Protein AF-A0A2S9FYC3-F1 (afdb_monomer_lite)

pLDDT: mean 93.36, std 7.09, range [70.56, 98.62]

Foldseek 3Di:
DQDDVQAGHPDDPVVDPPVDDDDFAGFLQVLLVVLVVCVVVVVPVSSVVSVVLSQVLQDPVRFAARGAHNPPSDGDDDPRDPSND

Radius of gyration: 12.9 Å; chains: 1; bounding box: 36×31×28 Å

Sequence (85 aa):
ELTEEGLVLRYRVQETDDGLSGEEGTFTICSFWLVSALVEIGGIHRARHLCERLLSFASPLHLYAEEIEPSTGRHLGNFPQAFTH

Secondary structure (DSSP, 8-state):
--EETTEEPSS-TTT---S--S---EEHHHHHHHHHHHHHTT-HHHHHHHHHHHHHT--TTS---SEE-TTT--EESSSS-GGG-

Structure (mmCIF, N/CA/C/O backbone):
data_AF-A0A2S9FYC3-F1
#
_entry.id   AF-A0A2S9FYC3-F1
#
loop_
_atom_site.group_PDB
_atom_site.id
_atom_site.type_symbol
_atom_site.label_atom_id
_atom_site.label_alt_id
_atom_site.label_comp_id
_atom_site.label_asym_id
_atom_site.label_entity_id
_atom_site.label_seq_id
_atom_site.pdbx_PDB_ins_code
_atom_site.Cartn_x
_atom_site.Cartn_y
_atom_site.Cartn_z
_atom_site.occupancy
_atom_site.B_iso_or_equiv
_atom_site.auth_seq_id
_atom_site.auth_comp_id
_atom_site.auth_asym_id
_atom_site.auth_atom_id
_atom_site.pdbx_PDB_model_num
ATOM 1 N N . GLU A 1 1 ? -1.552 15.288 6.312 1.00 74.50 1 GLU A N 1
ATOM 2 C CA . GLU A 1 1 ? -2.011 13.879 6.373 1.00 74.50 1 GLU A CA 1
ATOM 3 C C . GLU A 1 1 ? -0.994 12.984 5.658 1.00 74.50 1 GLU A C 1
ATOM 5 O O . GLU A 1 1 ? -0.508 13.413 4.628 1.00 74.50 1 GLU A O 1
ATOM 10 N N . LEU A 1 2 ? -0.580 11.823 6.178 1.00 90.06 2 LEU A N 1
ATOM 11 C CA . LEU A 1 2 ? 0.426 10.948 5.523 1.00 90.06 2 LEU A CA 1
ATOM 12 C C . LEU A 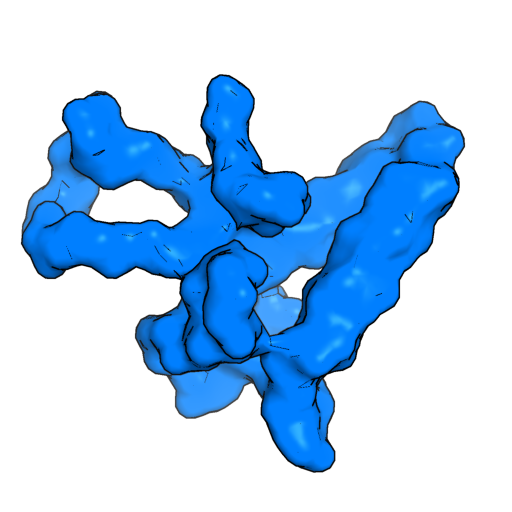1 2 ? -0.223 9.958 4.543 1.00 90.06 2 LEU A C 1
ATOM 14 O O . LEU A 1 2 ? 0.045 8.759 4.555 1.00 90.06 2 LEU A O 1
ATOM 18 N N . THR A 1 3 ? -1.134 10.468 3.724 1.00 92.00 3 THR A N 1
ATOM 19 C CA . THR A 1 3 ? -1.865 9.680 2.741 1.00 92.00 3 THR A CA 1
ATOM 20 C C . THR A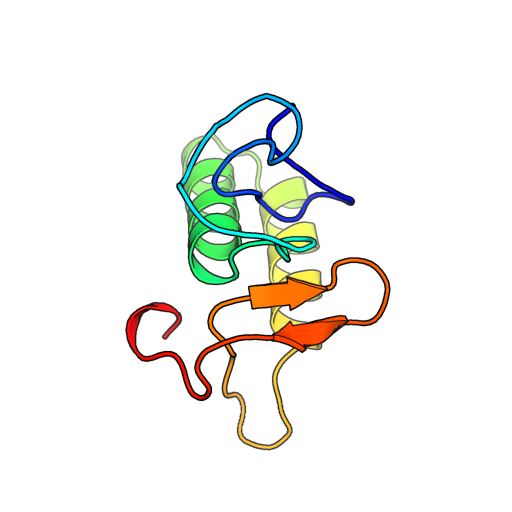 1 3 ? -1.964 10.434 1.425 1.00 92.00 3 THR A C 1
ATOM 22 O O . THR A 1 3 ? -2.053 11.664 1.406 1.00 92.00 3 THR A O 1
ATOM 25 N N . GLU A 1 4 ? -1.977 9.681 0.333 1.00 91.81 4 GLU A N 1
ATOM 26 C CA . GLU A 1 4 ? -2.256 10.165 -1.012 1.00 91.81 4 GLU A CA 1
ATOM 27 C C . GLU A 1 4 ? -3.329 9.275 -1.631 1.00 91.81 4 GLU A C 1
ATOM 29 O O . GLU A 1 4 ? -3.219 8.051 -1.653 1.00 91.81 4 GLU A O 1
ATOM 34 N N . GLU A 1 5 ? -4.447 9.894 -2.008 1.00 91.44 5 GLU A N 1
ATOM 35 C CA . GLU A 1 5 ? -5.680 9.196 -2.383 1.00 91.44 5 GLU A CA 1
ATOM 36 C C . GLU A 1 5 ? -6.118 8.101 -1.383 1.00 91.44 5 GLU A C 1
ATOM 38 O O . GLU A 1 5 ? -6.806 7.153 -1.744 1.00 91.44 5 GLU A O 1
ATOM 43 N N . GLY A 1 6 ? -5.752 8.217 -0.105 1.00 91.94 6 GLY A N 1
ATOM 44 C CA . GLY A 1 6 ? -6.087 7.238 0.935 1.00 91.94 6 GLY A CA 1
ATOM 45 C C . GLY A 1 6 ? -5.113 6.061 1.073 1.00 91.94 6 GLY A C 1
ATOM 46 O O . GLY A 1 6 ? -5.266 5.282 2.012 1.00 91.94 6 GLY A O 1
ATOM 47 N N . LEU A 1 7 ? -4.105 5.954 0.206 1.00 96.00 7 LEU A N 1
ATOM 48 C CA . LEU A 1 7 ? -2.956 5.062 0.378 1.00 96.00 7 LEU A CA 1
ATOM 49 C C . LEU A 1 7 ? -1.870 5.764 1.203 1.00 96.00 7 LEU A C 1
ATOM 51 O O . LEU A 1 7 ? -1.807 6.990 1.231 1.00 96.00 7 LEU A O 1
ATOM 55 N N . VAL A 1 8 ? -1.048 5.006 1.924 1.00 96.75 8 VAL A N 1
ATOM 56 C CA . VAL A 1 8 ? -0.147 5.544 2.954 1.00 96.75 8 VAL A CA 1
ATOM 57 C C . VAL A 1 8 ? 1.235 5.842 2.385 1.00 96.75 8 VAL A C 1
ATOM 59 O O . VAL A 1 8 ? 1.878 4.969 1.807 1.00 96.75 8 VAL A O 1
ATOM 62 N N . LEU A 1 9 ? 1.717 7.063 2.612 1.00 94.00 9 LEU A N 1
ATOM 63 C CA . LEU A 1 9 ? 3.106 7.449 2.364 1.00 94.00 9 LEU A CA 1
ATOM 64 C C . LEU A 1 9 ? 3.965 7.089 3.579 1.00 94.00 9 LEU A C 1
ATOM 66 O O . LEU A 1 9 ? 3.502 7.182 4.719 1.00 94.00 9 LEU A O 1
ATOM 70 N N . ARG A 1 10 ? 5.232 6.732 3.358 1.00 91.44 10 ARG A N 1
ATOM 71 C CA . ARG A 1 10 ? 6.182 6.517 4.459 1.00 91.44 10 ARG A CA 1
ATOM 72 C C . ARG A 1 10 ? 6.582 7.844 5.109 1.00 91.44 10 ARG A C 1
ATOM 74 O O . ARG A 1 10 ? 6.591 7.957 6.333 1.00 91.44 10 ARG A O 1
ATOM 81 N N . TYR A 1 11 ? 6.843 8.853 4.286 1.00 89.38 11 TYR A N 1
ATOM 82 C CA . TYR A 1 11 ? 7.052 10.246 4.673 1.00 89.38 11 TYR A CA 1
ATOM 83 C C . TYR A 1 11 ? 6.678 11.171 3.511 1.00 89.38 11 TYR A C 1
ATOM 85 O O . TYR A 1 11 ? 6.329 10.727 2.421 1.00 89.38 11 TYR A O 1
ATOM 93 N N . ARG A 1 12 ? 6.7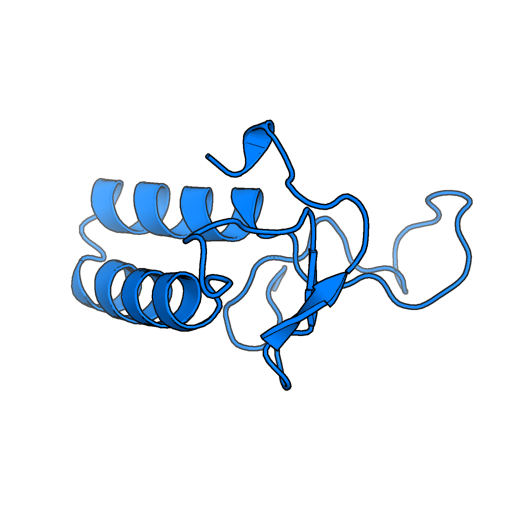13 12.485 3.750 1.00 86.81 12 ARG A N 1
ATOM 94 C CA . ARG A 1 12 ? 6.597 13.478 2.679 1.00 86.81 12 ARG A CA 1
ATOM 95 C C . ARG A 1 12 ? 7.986 13.764 2.139 1.00 86.81 12 ARG A C 1
ATOM 97 O O . ARG A 1 12 ? 8.793 14.361 2.849 1.00 86.81 12 ARG A O 1
ATOM 104 N N . VAL A 1 13 ? 8.235 13.376 0.891 1.00 82.44 13 VAL A N 1
ATOM 105 C CA . VAL A 1 13 ? 9.523 13.579 0.206 1.00 82.44 13 VAL A CA 1
ATOM 106 C C . VAL A 1 13 ? 9.921 15.061 0.190 1.00 82.44 13 VAL A C 1
ATOM 108 O O . VAL A 1 13 ? 11.084 15.396 0.359 1.00 82.44 13 VAL A O 1
ATOM 111 N N . GLN A 1 14 ? 8.957 15.986 0.082 1.00 81.62 14 GLN A N 1
ATOM 112 C CA . GLN A 1 14 ? 9.248 17.428 0.106 1.00 81.62 14 GLN A CA 1
ATOM 113 C C . GLN A 1 14 ? 9.651 17.961 1.493 1.00 81.62 14 GLN A C 1
ATOM 115 O O . GLN A 1 14 ? 10.144 19.082 1.596 1.00 81.62 14 GLN A O 1
ATOM 120 N N . GLU A 1 15 ? 9.408 17.196 2.559 1.00 84.62 15 GLU A N 1
ATOM 121 C CA . GLU A 1 15 ? 9.632 17.605 3.952 1.00 84.62 15 GLU A CA 1
ATOM 122 C C . GLU A 1 15 ? 10.713 16.761 4.649 1.00 84.62 15 GLU A C 1
ATOM 124 O O . GLU A 1 15 ? 11.071 17.052 5.789 1.00 84.62 15 GLU A O 1
ATOM 129 N N . THR A 1 16 ? 11.232 15.721 3.985 1.00 82.75 16 THR A N 1
ATOM 130 C CA . THR A 1 16 ? 12.164 14.746 4.566 1.00 82.75 16 THR A CA 1
ATOM 131 C C . THR A 1 16 ? 13.351 14.541 3.636 1.00 82.75 16 THR A C 1
ATOM 133 O O . THR A 1 16 ? 13.166 14.165 2.486 1.00 82.75 16 THR A O 1
ATOM 136 N N . ASP A 1 17 ? 14.562 14.760 4.147 1.00 84.00 17 ASP A N 1
ATOM 137 C CA . ASP A 1 17 ? 15.796 14.378 3.460 1.00 84.00 17 ASP A CA 1
ATOM 138 C C . ASP A 1 17 ? 16.132 12.926 3.822 1.00 84.00 17 ASP A C 1
ATOM 140 O O . ASP A 1 17 ? 16.587 12.628 4.929 1.00 84.00 17 ASP A O 1
ATOM 144 N N . ASP A 1 18 ? 15.828 12.017 2.902 1.00 80.50 18 ASP A N 1
ATOM 145 C CA . ASP A 1 18 ? 16.085 10.579 2.996 1.00 80.50 18 ASP A CA 1
ATOM 146 C C . ASP A 1 18 ? 17.349 10.151 2.224 1.00 80.50 18 ASP A C 1
ATOM 148 O O . ASP A 1 18 ? 17.692 8.965 2.194 1.00 80.50 18 ASP A O 1
ATOM 152 N N . GLY A 1 19 ? 18.057 11.106 1.608 1.00 82.44 19 GLY A N 1
ATOM 153 C CA . GLY A 1 19 ? 19.214 10.855 0.753 1.00 82.44 19 GLY A CA 1
ATOM 154 C C . GLY A 1 19 ? 18.887 10.234 -0.612 1.00 82.44 19 GLY A C 1
ATOM 155 O O . GLY A 1 19 ? 19.814 9.817 -1.312 1.00 82.44 19 GLY A O 1
ATOM 156 N N . LEU A 1 20 ? 17.612 10.162 -1.003 1.00 78.44 20 LEU A N 1
ATOM 157 C CA . LEU A 1 20 ? 17.157 9.672 -2.303 1.00 78.44 20 LEU A CA 1
ATOM 158 C C . LEU A 1 20 ? 16.622 10.824 -3.166 1.00 78.44 20 LEU A C 1
ATOM 160 O O . LEU A 1 20 ? 16.272 11.903 -2.697 1.00 78.44 20 LEU A O 1
ATOM 164 N N . SER A 1 21 ? 16.599 10.605 -4.480 1.00 71.56 21 SER A N 1
ATOM 165 C CA . SER A 1 21 ? 16.108 11.578 -5.459 1.00 71.56 21 SER A CA 1
ATOM 166 C C . SER A 1 21 ? 15.012 10.953 -6.310 1.00 71.56 21 SER A C 1
ATOM 168 O O . SER A 1 21 ? 15.229 9.879 -6.871 1.00 71.56 21 SER A O 1
ATOM 170 N N . GLY A 1 22 ? 13.885 11.642 -6.468 1.00 70.56 22 GLY A N 1
ATOM 171 C CA . GLY A 1 22 ? 12.739 11.159 -7.236 1.00 70.56 22 GLY A CA 1
ATOM 172 C C . GLY A 1 22 ? 11.423 11.400 -6.504 1.00 70.56 22 GLY A C 1
ATOM 173 O O . GLY A 1 22 ? 11.396 12.039 -5.455 1.00 70.56 22 GLY A O 1
ATOM 174 N N . GLU A 1 23 ? 10.338 10.898 -7.082 1.00 71.25 23 GLU A N 1
ATOM 175 C CA . GLU A 1 23 ? 9.043 10.800 -6.408 1.00 71.25 23 GLU A CA 1
ATOM 176 C C . GLU A 1 23 ? 8.924 9.395 -5.797 1.00 71.25 23 GLU A C 1
ATOM 178 O O . GLU A 1 23 ? 9.288 8.413 -6.446 1.00 71.25 23 GLU A O 1
ATOM 183 N N . GLU A 1 24 ? 8.460 9.304 -4.550 1.00 77.94 24 GLU A N 1
ATOM 184 C CA . GLU A 1 24 ? 8.181 8.036 -3.859 1.00 77.94 24 GLU A CA 1
ATOM 185 C C . GLU A 1 24 ? 6.703 7.681 -4.068 1.00 77.94 24 GLU A C 1
ATOM 187 O O . GLU A 1 24 ? 5.833 8.556 -4.017 1.00 77.94 24 GLU A O 1
ATOM 192 N N . GLY A 1 25 ? 6.408 6.407 -4.320 1.00 84.06 25 GLY A N 1
ATOM 193 C CA . GLY A 1 25 ? 5.042 5.908 -4.341 1.00 84.06 25 GLY A CA 1
ATOM 194 C C . GLY A 1 25 ? 4.463 5.756 -2.933 1.00 84.06 25 GLY A C 1
ATOM 195 O O . GLY A 1 25 ? 5.100 6.000 -1.908 1.00 84.06 25 GLY A O 1
ATOM 196 N N . THR A 1 26 ? 3.219 5.293 -2.860 1.00 94.94 26 THR A N 1
ATOM 197 C CA . THR A 1 26 ? 2.631 4.904 -1.571 1.00 94.94 26 THR A CA 1
ATOM 198 C C . THR A 1 26 ? 3.111 3.514 -1.177 1.00 94.94 26 THR A C 1
ATOM 200 O O . THR A 1 26 ? 3.224 2.632 -2.024 1.00 94.94 26 THR A O 1
ATOM 203 N N . PHE A 1 27 ? 3.376 3.289 0.109 1.00 96.31 27 PHE A N 1
ATOM 204 C CA . PHE A 1 27 ? 3.877 2.009 0.607 1.00 96.31 27 PHE A CA 1
ATOM 205 C C . PHE A 1 27 ? 2.728 1.017 0.799 1.00 96.31 27 PHE A C 1
ATOM 207 O O . PHE A 1 27 ? 1.819 1.225 1.619 1.00 96.31 27 PHE A O 1
ATOM 214 N N . THR A 1 28 ? 2.783 -0.099 0.071 1.00 97.50 28 THR A N 1
ATOM 215 C CA . THR A 1 28 ? 1.682 -1.070 0.022 1.00 97.50 28 THR A CA 1
ATOM 216 C C . THR A 1 28 ? 1.423 -1.697 1.392 1.00 97.50 28 THR A C 1
ATOM 218 O O . THR A 1 28 ? 0.282 -1.739 1.854 1.00 97.50 28 THR A O 1
ATOM 221 N N . ILE A 1 29 ? 2.482 -2.108 2.100 1.00 97.75 29 ILE A N 1
ATOM 222 C CA . ILE A 1 29 ? 2.372 -2.694 3.444 1.00 97.75 29 ILE A CA 1
ATOM 223 C C . ILE A 1 29 ? 1.774 -1.718 4.465 1.00 97.75 29 ILE A C 1
ATOM 225 O O . ILE A 1 29 ? 0.874 -2.083 5.219 1.00 97.75 29 ILE A O 1
ATOM 229 N N . CYS A 1 30 ? 2.208 -0.455 4.453 1.00 97.75 30 CYS A N 1
ATOM 230 C CA . CYS A 1 30 ? 1.697 0.573 5.357 1.00 97.75 30 CYS A CA 1
ATOM 231 C C . CYS A 1 30 ? 0.199 0.813 5.131 1.00 97.75 30 CYS A C 1
ATOM 233 O O . CYS A 1 30 ? -0.556 1.035 6.078 1.00 97.75 30 CYS A O 1
ATOM 235 N N . SER A 1 31 ? -0.244 0.711 3.879 1.00 98.12 31 SER A N 1
ATOM 236 C CA . SER A 1 31 ? -1.652 0.827 3.513 1.00 98.12 31 SER A CA 1
ATOM 237 C C . SER A 1 31 ? -2.481 -0.362 4.020 1.00 98.12 31 SER A C 1
ATOM 239 O O . SER A 1 31 ? -3.569 -0.155 4.560 1.00 98.12 31 SER A O 1
ATOM 241 N N . PHE A 1 32 ? -1.962 -1.595 3.951 1.00 98.25 32 PHE A N 1
ATOM 242 C CA . PHE A 1 32 ? -2.606 -2.753 4.587 1.00 98.25 32 PHE A CA 1
ATOM 243 C C . PHE A 1 32 ? -2.630 -2.645 6.118 1.00 98.25 32 PHE A C 1
ATOM 245 O O . PHE A 1 32 ? -3.636 -2.973 6.745 1.00 98.25 32 PHE A O 1
ATOM 252 N N . TRP A 1 33 ? -1.579 -2.116 6.746 1.00 98.00 33 TRP A N 1
ATOM 253 C CA . TRP A 1 33 ? -1.602 -1.843 8.185 1.00 98.00 33 TRP A CA 1
ATOM 254 C C . TRP A 1 33 ? -2.643 -0.792 8.570 1.00 98.00 33 TRP A C 1
ATOM 256 O O . TRP A 1 33 ? -3.286 -0.936 9.610 1.00 98.00 33 TRP A O 1
ATOM 266 N N . LEU A 1 34 ? -2.878 0.223 7.731 1.00 98.00 34 LEU A N 1
ATOM 267 C CA . LEU A 1 34 ? -3.969 1.174 7.944 1.00 98.00 34 LEU A CA 1
ATOM 268 C C . LEU A 1 34 ? -5.341 0.490 7.874 1.00 98.00 34 LEU A C 1
ATOM 270 O O . LEU A 1 34 ? -6.212 0.821 8.677 1.00 98.00 34 LEU A O 1
ATOM 274 N N . VAL A 1 35 ? -5.538 -0.486 6.979 1.00 98.50 35 VAL A N 1
ATOM 275 C CA . VAL A 1 35 ? -6.757 -1.317 6.978 1.00 98.50 35 VAL A CA 1
ATOM 276 C C . VAL A 1 35 ? -6.930 -2.001 8.332 1.00 98.50 35 VAL A C 1
ATOM 278 O O . VAL A 1 35 ? -7.991 -1.852 8.939 1.00 98.50 35 VAL A O 1
ATOM 281 N N . SER A 1 36 ? -5.900 -2.687 8.835 1.00 98.44 36 SER A N 1
ATOM 282 C CA . SER A 1 36 ? -5.952 -3.353 10.144 1.00 98.44 36 SER A CA 1
ATOM 283 C C . SER A 1 36 ? -6.263 -2.365 11.268 1.00 98.44 36 SER A C 1
ATOM 285 O O . SER A 1 36 ? -7.191 -2.585 12.039 1.00 98.44 36 SER A O 1
ATOM 287 N N . ALA A 1 37 ? -5.571 -1.224 11.315 1.00 98.31 37 ALA A N 1
ATOM 288 C CA . ALA A 1 37 ? -5.809 -0.194 12.322 1.00 98.31 37 ALA A CA 1
ATOM 289 C C . ALA A 1 37 ? -7.245 0.356 12.273 1.00 98.31 37 ALA A C 1
ATOM 291 O O . ALA A 1 37 ? -7.867 0.555 13.315 1.00 98.31 37 ALA A O 1
ATOM 292 N N . LEU A 1 38 ? -7.800 0.572 11.074 1.00 98.44 38 LEU A N 1
ATOM 293 C CA . LEU A 1 38 ? -9.189 0.996 10.902 1.00 98.44 38 LEU A CA 1
ATOM 294 C C . LEU A 1 38 ? -10.173 -0.066 11.406 1.00 98.44 38 LEU A C 1
ATOM 296 O O . LEU A 1 38 ? -11.187 0.305 11.996 1.00 98.44 38 LEU A O 1
ATOM 300 N N . VAL A 1 39 ? -9.896 -1.357 11.194 1.00 98.62 39 VAL A N 1
ATOM 301 C CA . VAL A 1 39 ? -10.722 -2.446 11.741 1.00 98.62 39 VAL A CA 1
ATOM 302 C C . VAL A 1 39 ? -10.710 -2.418 13.267 1.00 98.62 39 VAL A C 1
ATOM 304 O O . VAL A 1 39 ? -11.783 -2.418 13.870 1.00 98.62 39 VAL A O 1
ATOM 307 N N . GLU A 1 40 ? -9.529 -2.319 13.877 1.00 98.62 40 GLU A N 1
ATOM 308 C CA . GLU A 1 40 ? -9.355 -2.331 15.337 1.00 98.62 40 GLU A CA 1
ATOM 309 C C . GLU A 1 40 ? -10.104 -1.188 16.039 1.00 98.62 40 GLU A C 1
ATOM 311 O O . GLU A 1 40 ? -10.672 -1.374 17.113 1.00 98.62 40 GLU A O 1
ATOM 316 N N . ILE A 1 41 ? -10.182 -0.006 15.418 1.00 98.44 41 ILE A N 1
ATOM 317 C CA . ILE A 1 41 ? -10.918 1.141 15.980 1.00 98.44 41 ILE A CA 1
ATOM 318 C C . ILE A 1 41 ? -12.412 1.162 15.604 1.00 98.44 41 ILE A C 1
ATOM 320 O O . ILE A 1 41 ? -13.095 2.159 15.841 1.00 98.44 41 ILE A O 1
ATOM 324 N N . GLY A 1 42 ? -12.935 0.100 14.980 1.00 98.44 42 GLY A N 1
ATOM 325 C CA . GLY A 1 42 ? -14.342 -0.009 14.569 1.00 98.44 42 GLY A CA 1
ATOM 326 C C . GLY A 1 42 ? -14.702 0.736 13.274 1.00 98.44 42 GLY A C 1
ATOM 327 O O . GLY A 1 42 ? -15.872 0.809 12.897 1.00 98.44 42 GLY A O 1
ATOM 328 N N . GLY A 1 43 ? -13.716 1.256 12.542 1.00 98.31 43 GLY A N 1
ATOM 329 C CA . GLY A 1 43 ? -13.853 1.952 11.259 1.00 98.31 43 GLY A CA 1
ATOM 330 C C . GLY A 1 43 ? -14.116 1.030 10.060 1.00 98.31 43 GLY A C 1
ATOM 331 O O . GLY A 1 43 ? -13.542 1.234 8.990 1.00 98.31 43 GLY A O 1
ATOM 332 N N . ILE A 1 44 ? -14.991 0.032 10.213 1.00 98.44 44 ILE A N 1
ATOM 333 C CA . ILE A 1 44 ? -15.162 -1.100 9.283 1.00 98.44 44 ILE A CA 1
ATOM 334 C C . ILE A 1 44 ? -15.471 -0.670 7.844 1.00 98.44 44 ILE A C 1
ATOM 336 O O . ILE A 1 44 ? -14.927 -1.242 6.903 1.00 98.44 44 ILE A O 1
ATOM 340 N N . HIS A 1 45 ? -16.313 0.348 7.643 1.00 98.38 45 HIS A N 1
ATOM 341 C CA . HIS A 1 45 ? -16.648 0.820 6.294 1.00 98.38 45 HIS A CA 1
ATOM 342 C C . HIS A 1 45 ? -15.434 1.399 5.559 1.00 98.38 45 HIS A C 1
ATOM 344 O O . HIS A 1 45 ? -15.217 1.087 4.390 1.00 98.38 45 HIS A O 1
ATOM 350 N N . ARG A 1 46 ? -14.622 2.205 6.254 1.00 97.94 46 ARG A N 1
ATOM 351 C CA . ARG A 1 46 ? -13.392 2.780 5.691 1.00 97.94 46 ARG A CA 1
ATOM 352 C C . ARG A 1 46 ? -12.348 1.696 5.449 1.00 97.94 46 ARG A C 1
ATOM 354 O O . ARG A 1 46 ? -11.740 1.681 4.385 1.00 97.94 46 ARG A O 1
ATOM 361 N N . ALA A 1 47 ? -12.191 0.777 6.404 1.00 98.50 47 ALA A N 1
ATOM 362 C CA . ALA A 1 47 ? -11.283 -0.358 6.276 1.00 98.50 47 ALA A CA 1
ATOM 363 C C . ALA A 1 47 ? -11.625 -1.216 5.054 1.00 98.50 47 ALA A C 1
ATOM 365 O O . ALA A 1 47 ? -10.747 -1.523 4.257 1.00 98.50 47 ALA A O 1
ATOM 366 N N . ARG A 1 48 ? -12.909 -1.555 4.876 1.00 98.50 48 ARG A N 1
ATOM 367 C CA . ARG A 1 48 ? -13.381 -2.346 3.735 1.00 98.50 48 ARG A CA 1
ATOM 368 C C . ARG A 1 48 ? -13.085 -1.653 2.412 1.00 98.50 48 ARG A C 1
ATOM 370 O O . ARG A 1 48 ? -12.497 -2.281 1.545 1.00 98.50 48 ARG A O 1
ATOM 377 N N . HIS A 1 49 ? -13.437 -0.374 2.283 1.00 98.31 49 HIS A N 1
ATOM 378 C CA . HIS A 1 49 ? -13.203 0.370 1.047 1.00 98.31 49 HIS A CA 1
ATOM 379 C C . HIS A 1 49 ? -11.711 0.440 0.683 1.00 98.31 49 HIS A C 1
ATOM 381 O O . HIS A 1 49 ? -11.341 0.200 -0.464 1.00 98.31 49 HIS A O 1
ATOM 387 N N . LEU A 1 50 ? -10.845 0.719 1.665 1.00 98.12 50 LEU A N 1
ATOM 388 C CA . LEU A 1 50 ? -9.399 0.740 1.445 1.00 98.12 50 LEU A CA 1
ATOM 389 C C . LEU A 1 50 ? -8.855 -0.655 1.103 1.00 98.12 50 LEU A C 1
ATOM 391 O O . LEU A 1 50 ? -8.039 -0.779 0.197 1.00 98.12 50 LEU A O 1
ATOM 395 N N . CYS A 1 51 ? -9.329 -1.699 1.785 1.00 98.50 51 CYS A N 1
ATOM 396 C CA . CYS A 1 51 ? -8.932 -3.079 1.514 1.00 98.50 51 CYS A CA 1
ATOM 397 C C . CYS A 1 51 ? -9.323 -3.507 0.095 1.00 98.50 5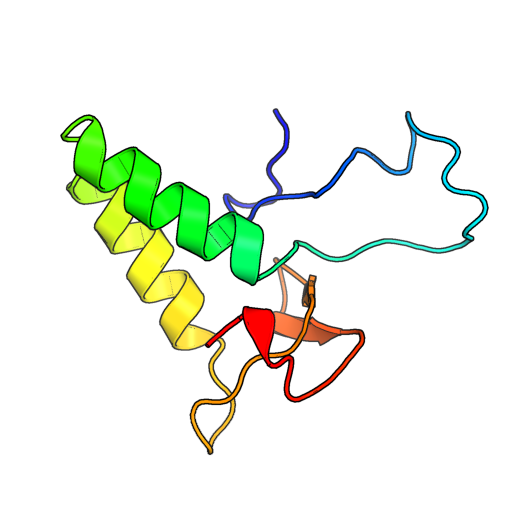1 CYS A C 1
ATOM 399 O O . CYS A 1 51 ? -8.483 -3.996 -0.647 1.00 98.50 51 CYS A O 1
ATOM 401 N N . GLU A 1 52 ? -10.566 -3.258 -0.323 1.00 98.31 52 GLU A N 1
ATOM 402 C CA . GLU A 1 52 ? -11.041 -3.554 -1.681 1.00 98.31 52 GLU A CA 1
ATOM 403 C C . GLU A 1 52 ? -10.216 -2.824 -2.745 1.00 98.31 52 GLU A C 1
ATOM 405 O O . GLU A 1 52 ? -9.874 -3.413 -3.771 1.00 98.31 52 GLU A O 1
ATOM 410 N N . ARG A 1 53 ? -9.844 -1.566 -2.482 1.00 97.56 53 ARG A N 1
ATOM 411 C CA . ARG A 1 53 ? -8.951 -0.810 -3.362 1.00 97.56 53 ARG A CA 1
ATOM 412 C C . ARG A 1 53 ? -7.541 -1.399 -3.401 1.00 97.56 53 ARG A C 1
ATOM 414 O O . ARG A 1 53 ? -6.979 -1.525 -4.476 1.00 97.56 53 ARG A O 1
ATOM 421 N N . LEU A 1 54 ? -6.956 -1.770 -2.264 1.00 97.94 54 LEU A N 1
ATOM 422 C CA . LEU A 1 54 ? -5.634 -2.404 -2.245 1.00 97.94 54 LEU A CA 1
ATOM 423 C C . LEU A 1 54 ? -5.644 -3.726 -3.015 1.00 97.94 54 LEU A C 1
ATOM 425 O O . LEU A 1 54 ? -4.771 -3.960 -3.844 1.00 97.94 54 LEU A O 1
ATOM 429 N N . LEU A 1 55 ? -6.672 -4.547 -2.798 1.00 97.88 55 LEU A N 1
ATOM 430 C CA . LEU A 1 55 ? -6.843 -5.825 -3.481 1.00 97.88 55 LEU A CA 1
ATOM 431 C C . LEU A 1 55 ? -7.017 -5.675 -4.999 1.00 97.88 55 LEU A C 1
ATOM 433 O O . LEU A 1 55 ? -6.613 -6.567 -5.744 1.00 97.88 55 LEU A O 1
ATOM 437 N N . SER A 1 56 ? -7.579 -4.560 -5.479 1.00 97.38 56 SER A N 1
ATOM 438 C CA . SER A 1 56 ? -7.730 -4.323 -6.919 1.00 97.38 56 SER A CA 1
ATOM 439 C C . SER A 1 56 ? -6.405 -4.041 -7.634 1.00 97.38 56 SER A C 1
ATOM 441 O O . SER A 1 56 ? -6.335 -4.208 -8.851 1.00 97.38 56 SER A O 1
ATOM 443 N N . PHE A 1 57 ? -5.348 -3.676 -6.900 1.00 97.56 57 PHE A N 1
ATOM 444 C CA . PHE A 1 57 ? -4.010 -3.471 -7.454 1.00 97.56 57 PHE A CA 1
ATOM 445 C C . PHE A 1 57 ? -3.178 -4.751 -7.548 1.00 97.56 57 PHE A C 1
ATOM 447 O O . PHE A 1 57 ? -2.051 -4.698 -8.037 1.00 97.56 57 PHE A O 1
ATOM 454 N N . ALA A 1 58 ? -3.680 -5.900 -7.094 1.00 97.88 58 ALA A N 1
ATOM 455 C CA . ALA A 1 58 ? -2.933 -7.149 -7.163 1.00 97.88 58 ALA A CA 1
ATOM 456 C C . ALA A 1 58 ? -2.519 -7.476 -8.610 1.00 97.88 58 ALA A C 1
ATOM 458 O O . ALA A 1 58 ? -3.311 -7.355 -9.547 1.00 97.88 58 ALA A O 1
ATOM 459 N N . SER A 1 59 ? -1.287 -7.949 -8.800 1.00 97.25 59 SER A N 1
ATOM 460 C CA . SER A 1 59 ? -0.880 -8.500 -10.098 1.00 97.25 59 SER A CA 1
ATOM 461 C C . SER A 1 59 ? -1.708 -9.753 -10.455 1.00 97.25 59 SER A C 1
ATOM 463 O O . SER A 1 59 ? -2.371 -10.326 -9.584 1.00 97.25 59 SER A O 1
ATOM 465 N N . PRO A 1 60 ? -1.641 -10.266 -11.702 1.00 97.00 60 PRO A N 1
ATOM 466 C CA . PRO A 1 60 ? -2.340 -11.500 -12.082 1.00 97.00 60 PRO A CA 1
ATOM 467 C C . PRO A 1 60 ? -1.989 -12.731 -11.233 1.00 97.00 60 PRO A C 1
ATOM 469 O O . PRO A 1 60 ? -2.759 -13.684 -11.196 1.00 97.00 60 PRO A O 1
ATOM 472 N N . LEU A 1 61 ? -0.837 -12.717 -10.554 1.00 97.31 61 LEU A N 1
ATOM 473 C CA . LEU A 1 61 ? -0.400 -13.769 -9.628 1.00 97.31 61 LEU A CA 1
ATOM 474 C C . LEU A 1 61 ? -0.752 -13.465 -8.162 1.00 97.31 61 LEU A C 1
ATOM 476 O O . LEU A 1 61 ? -0.271 -14.146 -7.264 1.00 97.31 61 LEU A O 1
ATOM 480 N N . HIS A 1 62 ? -1.560 -12.433 -7.922 1.00 96.94 62 HIS A N 1
ATOM 481 C CA . HIS A 1 62 ? -1.921 -11.907 -6.604 1.00 96.94 62 HIS A CA 1
ATOM 482 C C . HIS A 1 62 ? -0.734 -11.421 -5.770 1.00 96.94 62 HIS A C 1
ATOM 484 O O . HIS A 1 62 ? -0.786 -11.411 -4.544 1.00 96.94 62 HIS A O 1
ATOM 490 N N . LEU A 1 63 ? 0.324 -10.993 -6.461 1.00 98.06 63 LEU A N 1
ATOM 491 C CA . LEU A 1 63 ? 1.519 -10.425 -5.854 1.00 98.06 63 LEU A CA 1
ATOM 492 C C . LEU A 1 63 ? 1.492 -8.899 -5.878 1.00 98.06 63 LEU A C 1
ATOM 494 O O . LEU A 1 63 ? 0.966 -8.309 -6.830 1.00 98.06 63 LEU A O 1
ATOM 498 N N . TYR A 1 64 ? 2.130 -8.293 -4.880 1.00 98.38 64 TYR A N 1
ATOM 499 C CA . TYR A 1 64 ? 2.288 -6.848 -4.723 1.00 98.38 64 TYR A CA 1
ATOM 500 C C . TYR A 1 64 ? 3.750 -6.409 -4.734 1.00 98.38 64 TYR A C 1
ATOM 502 O O . TYR A 1 64 ? 4.633 -7.130 -4.256 1.00 98.38 64 TYR A O 1
ATOM 510 N N . ALA A 1 65 ? 3.988 -5.202 -5.243 1.00 97.56 65 ALA A N 1
ATOM 511 C CA . ALA A 1 65 ? 5.253 -4.509 -5.073 1.00 97.56 65 ALA A CA 1
ATOM 512 C C . ALA A 1 65 ? 5.343 -3.812 -3.710 1.00 97.56 65 ALA A C 1
ATOM 514 O O . ALA A 1 65 ? 4.374 -3.723 -2.946 1.00 97.56 65 ALA A O 1
ATOM 515 N N . GLU A 1 66 ? 6.538 -3.320 -3.418 1.00 97.06 66 GLU A N 1
ATOM 516 C CA . GLU A 1 66 ? 6.829 -2.466 -2.271 1.00 97.06 66 GLU A CA 1
ATOM 517 C C . GLU A 1 66 ? 5.980 -1.195 -2.279 1.00 97.06 66 GLU A C 1
ATOM 519 O O . GLU A 1 66 ? 5.351 -0.864 -1.269 1.00 97.06 66 GLU A O 1
ATOM 524 N N . GLU A 1 67 ? 5.888 -0.561 -3.445 1.00 96.62 67 GLU A N 1
ATOM 525 C CA . GLU A 1 67 ? 5.165 0.684 -3.647 1.00 96.62 67 GLU A CA 1
ATOM 526 C C . GLU A 1 67 ? 4.097 0.557 -4.739 1.00 96.62 67 GLU A C 1
ATOM 528 O O . GLU A 1 67 ? 4.234 -0.198 -5.709 1.00 96.62 67 GLU A O 1
ATOM 533 N N . ILE A 1 68 ? 3.033 1.345 -4.592 1.00 96.38 68 ILE A N 1
ATOM 534 C CA . ILE A 1 68 ? 1.987 1.536 -5.595 1.00 96.38 68 ILE A CA 1
ATOM 535 C C . ILE A 1 68 ? 1.842 3.031 -5.871 1.00 96.38 68 ILE A C 1
ATOM 537 O O . ILE A 1 68 ? 1.670 3.838 -4.953 1.00 96.38 68 ILE A O 1
ATOM 541 N N . GLU A 1 69 ? 1.871 3.400 -7.150 1.00 94.94 69 GLU A N 1
ATOM 542 C CA . GLU A 1 69 ? 1.459 4.729 -7.591 1.00 94.94 69 GLU A CA 1
ATOM 543 C C . GLU A 1 69 ? -0.065 4.858 -7.411 1.00 94.94 69 GLU A C 1
ATOM 545 O O . GLU A 1 69 ? -0.819 4.119 -8.055 1.00 94.94 69 GLU A O 1
ATOM 550 N N . PRO A 1 70 ? -0.551 5.760 -6.542 1.00 92.25 70 PRO A N 1
ATOM 551 C CA . PRO A 1 70 ? -1.931 5.728 -6.063 1.00 92.25 70 PRO A CA 1
ATOM 552 C C . PRO A 1 70 ? -2.979 5.969 -7.158 1.00 92.25 70 PRO A C 1
ATOM 554 O O . PRO A 1 70 ? -4.071 5.397 -7.085 1.00 92.25 70 PRO A O 1
ATOM 557 N N . SER A 1 71 ? -2.631 6.766 -8.173 1.00 92.06 71 SER A N 1
ATOM 558 C CA . SER A 1 71 ? -3.525 7.191 -9.255 1.00 92.06 71 SER A CA 1
ATOM 559 C C . SER A 1 71 ? -3.667 6.153 -10.374 1.00 92.06 71 SER A C 1
ATOM 561 O O . SER A 1 71 ? -4.751 5.999 -10.937 1.00 92.06 71 SER A O 1
ATOM 563 N N . THR A 1 72 ? -2.599 5.419 -10.703 1.00 93.94 72 THR A N 1
ATOM 564 C CA . THR A 1 72 ? -2.609 4.432 -11.801 1.00 93.94 72 THR A CA 1
ATOM 565 C C . THR A 1 72 ? -2.621 2.984 -11.328 1.00 93.94 72 THR A C 1
ATOM 567 O O . THR A 1 72 ? -2.928 2.090 -12.117 1.00 93.94 72 THR A O 1
ATOM 570 N N . GLY A 1 73 ? -2.268 2.726 -10.066 1.00 94.94 73 GLY A N 1
ATOM 571 C CA . GLY A 1 73 ? -2.043 1.376 -9.557 1.00 94.94 73 GLY A CA 1
ATOM 572 C C . GLY A 1 73 ? -0.731 0.750 -10.034 1.00 94.94 73 GLY A C 1
ATOM 573 O O .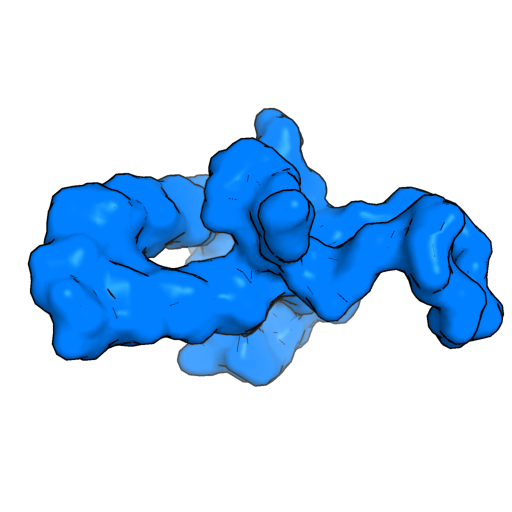 GLY A 1 73 ? -0.539 -0.456 -9.873 1.00 94.94 73 GLY A O 1
ATOM 574 N N . ARG A 1 74 ? 0.168 1.526 -10.657 1.00 95.88 74 ARG A N 1
ATOM 575 C CA . ARG A 1 74 ? 1.459 1.025 -11.135 1.00 95.88 74 ARG A CA 1
ATOM 576 C C . ARG A 1 74 ? 2.312 0.555 -9.958 1.00 95.88 74 ARG A C 1
ATOM 578 O O . ARG A 1 74 ? 2.488 1.273 -8.982 1.00 95.88 74 ARG A O 1
ATOM 585 N N . HIS A 1 75 ? 2.866 -0.644 -10.094 1.00 96.44 75 HIS A N 1
ATOM 586 C CA . HIS A 1 75 ? 3.791 -1.239 -9.131 1.00 96.44 75 HIS A CA 1
ATOM 587 C C . HIS A 1 75 ? 5.171 -0.599 -9.273 1.00 96.44 75 HIS A C 1
ATOM 589 O O . HIS A 1 75 ? 5.687 -0.487 -10.388 1.00 96.44 75 HIS A O 1
ATOM 595 N N . LEU A 1 76 ? 5.751 -0.190 -8.150 1.00 94.44 76 LEU A N 1
ATOM 596 C CA . LEU A 1 76 ? 7.035 0.498 -8.058 1.00 94.44 76 LEU A CA 1
ATOM 597 C C . LEU A 1 76 ? 7.940 -0.204 -7.033 1.00 94.44 76 LEU A C 1
ATOM 599 O O . LEU A 1 76 ? 7.467 -0.858 -6.103 1.00 94.44 76 LEU A O 1
ATOM 603 N N . GLY A 1 77 ? 9.254 -0.071 -7.210 1.00 93.25 77 GLY A N 1
ATOM 604 C CA . GLY A 1 77 ? 10.237 -0.671 -6.309 1.00 93.25 77 GLY A CA 1
ATOM 605 C C . GLY A 1 77 ? 10.310 -2.198 -6.415 1.00 93.25 77 GLY A C 1
ATOM 606 O O . GLY A 1 77 ? 10.166 -2.778 -7.496 1.00 93.25 77 GLY A O 1
ATOM 607 N N . ASN A 1 78 ? 10.593 -2.854 -5.290 1.00 95.88 78 ASN A N 1
ATOM 608 C CA . ASN A 1 78 ? 10.807 -4.300 -5.251 1.00 95.88 78 ASN A CA 1
ATOM 609 C C . ASN A 1 78 ? 9.528 -5.086 -5.581 1.00 95.88 78 ASN A C 1
ATOM 611 O O . ASN A 1 78 ? 8.470 -4.831 -5.005 1.00 95.88 78 ASN A O 1
ATOM 615 N N . PHE A 1 79 ? 9.633 -6.091 -6.459 1.00 96.25 79 PHE A N 1
ATOM 616 C CA . PHE 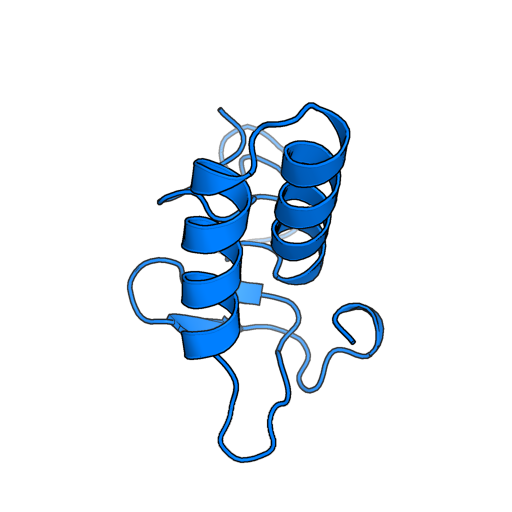A 1 79 ? 8.523 -6.980 -6.815 1.00 96.25 79 PHE A CA 1
ATOM 617 C C . PHE A 1 79 ? 8.986 -8.442 -7.012 1.00 96.25 79 PHE A C 1
ATOM 619 O O . PHE A 1 79 ? 9.918 -8.676 -7.786 1.00 96.25 79 PHE A O 1
ATOM 626 N N . PRO A 1 80 ? 8.312 -9.436 -6.395 1.00 96.81 80 PRO A N 1
ATOM 627 C CA . PRO A 1 80 ? 7.296 -9.274 -5.353 1.00 96.81 80 PRO A CA 1
ATOM 628 C C . PRO A 1 80 ? 7.933 -8.825 -4.033 1.00 96.81 80 PRO A C 1
ATOM 630 O O . PRO A 1 80 ? 9.013 -9.297 -3.677 1.00 96.81 80 PRO A O 1
ATOM 633 N N . GLN A 1 81 ? 7.259 -7.950 -3.286 1.00 97.62 81 GLN A N 1
ATOM 634 C CA . GLN A 1 81 ? 7.746 -7.546 -1.970 1.00 97.62 81 GLN A CA 1
ATOM 635 C C . GLN A 1 81 ? 7.254 -8.517 -0.897 1.00 97.62 81 GLN A C 1
ATOM 637 O O . GLN A 1 81 ? 6.050 -8.647 -0.664 1.00 97.62 81 GLN A O 1
ATOM 642 N N . ALA A 1 82 ? 8.188 -9.192 -0.224 1.00 95.38 82 ALA A N 1
ATOM 643 C CA . ALA A 1 82 ? 7.863 -10.240 0.742 1.00 95.38 82 ALA A CA 1
ATOM 644 C C . ALA A 1 82 ? 7.056 -9.697 1.927 1.00 95.38 82 ALA A C 1
ATOM 646 O O . ALA A 1 82 ? 6.065 -10.303 2.303 1.00 95.38 82 ALA A O 1
ATOM 647 N N . PHE A 1 83 ? 7.429 -8.531 2.464 1.00 92.50 83 PHE A N 1
ATOM 648 C CA . PHE A 1 83 ? 6.746 -7.948 3.622 1.00 92.50 83 PHE A CA 1
ATOM 649 C C . PHE A 1 83 ? 5.298 -7.516 3.355 1.00 92.50 83 PHE A C 1
ATOM 651 O O . PHE A 1 83 ? 4.539 -7.341 4.302 1.00 92.50 83 PHE A O 1
ATOM 658 N N . THR A 1 84 ? 4.908 -7.324 2.093 1.00 95.31 84 THR A N 1
ATOM 659 C CA . THR A 1 84 ? 3.532 -6.947 1.748 1.00 95.31 84 THR A CA 1
ATOM 660 C C . THR A 1 84 ? 2.544 -8.112 1.902 1.00 95.31 84 THR A C 1
ATOM 662 O O . THR A 1 84 ? 1.343 -7.866 2.003 1.00 95.31 84 THR A O 1
ATOM 665 N N . HIS A 1 85 ? 3.031 -9.358 1.923 1.00 93.06 85 HIS A N 1
ATOM 666 C CA . HIS A 1 85 ? 2.227 -10.583 2.010 1.00 93.06 85 HIS A CA 1
ATOM 667 C C . HIS A 1 85 ? 2.295 -11.183 3.417 1.00 93.06 85 HIS A C 1
ATOM 669 O O . HIS A 1 85 ? 1.255 -11.717 3.863 1.00 93.06 85 HIS A O 1
#